Protein AF-A0A1H3IX31-F1 (afdb_monomer_lite)

Sequence (118 aa):
MADETYVNVPGVNADAQKLAGAVRNFQGSLAELKAALQADDKCWSDDEIGKEFEKNYKPAADKLTEGLEKTGTNMLQVAEKVLPDSARMLQEQDDYNAQNVRAAAADLYQESPPETKS

Secondary s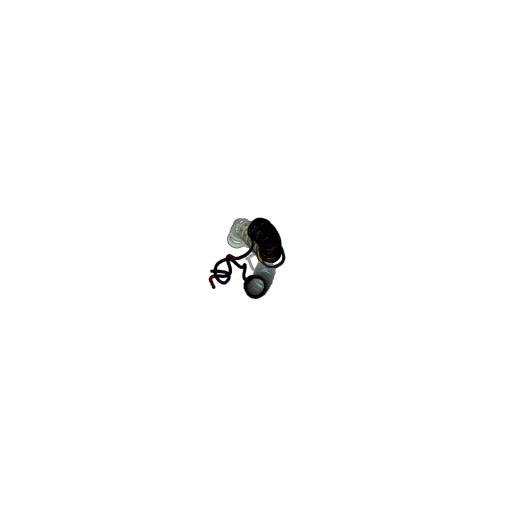tructure (DSSP, 8-state):
--TTSS--HHHHHHHHHHHHHHHHHHHHHHHHHHHHHHHHTTTS-SSHHHHHHHHHHHHHHHHHHHHHHHHHHHHHHIIIIIHHHHHHHHHHHHHHHHHHHHHHHHHHHHHS------

Radius of gyration: 28.38 Å; chains: 1; bounding box: 62×18×87 Å

Foldseek 3Di:
DVVVQAQPLVVLLVVLVVQLVVLVVLVVVLVVVVVVLVVCLPVQDPDPVSVVCSVPPVVVSVVVSVVSVVVSVVSNCCSPPVSNVVSVVSNVVVVVVVVVVVVVVVVVCVVDPPPPDD

Structure (mmCIF, N/CA/C/O backbone):
data_AF-A0A1H3IX31-F1
#
_entry.id   AF-A0A1H3IX31-F1
#
loop_
_atom_site.group_PDB
_atom_site.id
_atom_site.type_symbol
_atom_site.label_atom_id
_atom_site.label_alt_id
_atom_site.label_comp_id
_atom_site.label_asym_id
_atom_site.label_entity_id
_atom_site.label_seq_id
_atom_site.pdbx_PDB_ins_code
_atom_site.Cartn_x
_atom_site.Cartn_y
_atom_site.Cartn_z
_atom_site.occupancy
_atom_site.B_iso_or_equiv
_atom_site.auth_seq_id
_atom_site.auth_comp_id
_atom_site.auth_asym_id
_atom_site.auth_atom_id
_atom_site.pdbx_PDB_model_num
ATOM 1 N N . MET A 1 1 ? 24.929 -8.567 -23.290 1.00 44.19 1 MET A N 1
ATOM 2 C CA . MET A 1 1 ? 24.901 -7.413 -22.365 1.00 44.19 1 MET A CA 1
ATOM 3 C C . MET A 1 1 ? 23.600 -6.603 -22.431 1.00 44.19 1 MET A C 1
ATOM 5 O O . MET A 1 1 ? 23.458 -5.706 -21.622 1.00 44.19 1 MET A O 1
ATOM 9 N N . ALA A 1 2 ? 22.649 -6.886 -23.337 1.00 50.53 2 ALA A N 1
ATOM 10 C CA . ALA A 1 2 ? 21.373 -6.153 -23.388 1.00 50.53 2 ALA A CA 1
ATOM 11 C C . ALA A 1 2 ? 20.333 -6.639 -22.354 1.00 50.53 2 ALA A C 1
ATOM 13 O O . ALA A 1 2 ? 19.457 -5.873 -21.972 1.00 50.53 2 ALA A O 1
ATOM 14 N N . ASP A 1 3 ? 20.452 -7.882 -21.874 1.00 50.16 3 ASP A N 1
ATOM 15 C CA . ASP A 1 3 ? 19.466 -8.479 -20.959 1.00 50.16 3 ASP A CA 1
ATOM 16 C C . ASP A 1 3 ? 19.614 -8.020 -19.493 1.00 50.16 3 ASP A C 1
ATOM 18 O O . ASP A 1 3 ? 18.692 -8.199 -18.705 1.00 50.16 3 ASP A O 1
ATOM 22 N N . GLU A 1 4 ? 20.746 -7.413 -19.113 1.00 52.78 4 GLU A N 1
ATOM 23 C CA . GLU A 1 4 ? 21.012 -6.961 -17.732 1.00 52.78 4 GLU A CA 1
ATOM 24 C C . GLU A 1 4 ? 20.579 -5.511 -17.462 1.00 52.78 4 GLU A C 1
ATOM 26 O O . GLU A 1 4 ? 20.557 -5.084 -16.310 1.00 52.78 4 GLU A O 1
ATOM 31 N N . THR A 1 5 ? 20.230 -4.744 -18.500 1.00 57.06 5 THR A N 1
ATOM 32 C CA . THR A 1 5 ? 19.978 -3.298 -18.380 1.00 57.06 5 THR A CA 1
ATOM 33 C C . THR A 1 5 ? 18.5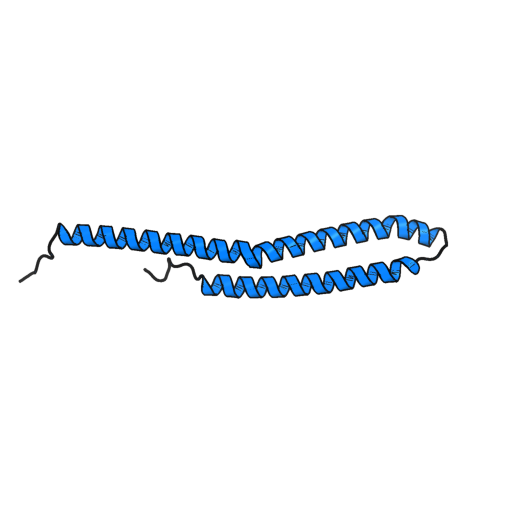17 -2.894 -18.539 1.00 57.06 5 THR A C 1
ATOM 35 O O . THR A 1 5 ? 18.241 -1.710 -18.442 1.00 57.06 5 THR A O 1
ATOM 38 N N . TYR A 1 6 ? 17.591 -3.821 -18.810 1.00 68.44 6 TYR A N 1
ATOM 39 C CA . TYR A 1 6 ? 16.193 -3.470 -19.089 1.00 68.44 6 TYR A CA 1
ATOM 40 C C . TYR A 1 6 ? 15.320 -3.580 -17.836 1.00 68.44 6 TYR A C 1
ATOM 42 O O . TYR A 1 6 ? 15.296 -4.619 -17.168 1.00 68.44 6 TYR A O 1
ATOM 50 N N . VAL A 1 7 ? 14.549 -2.536 -17.529 1.00 79.88 7 VAL A N 1
ATOM 51 C CA . VAL A 1 7 ? 13.564 -2.603 -16.442 1.00 79.88 7 VAL A CA 1
ATOM 52 C C . VAL A 1 7 ? 12.445 -3.600 -16.763 1.00 79.88 7 VAL A C 1
ATOM 54 O O . VAL A 1 7 ? 11.737 -3.489 -17.764 1.00 79.88 7 VAL A O 1
ATOM 57 N N . ASN A 1 8 ? 12.220 -4.563 -15.862 1.00 86.94 8 ASN A N 1
ATOM 58 C CA . ASN A 1 8 ? 11.096 -5.502 -15.937 1.00 86.94 8 ASN A CA 1
ATOM 59 C C . ASN A 1 8 ? 9.779 -4.832 -15.502 1.00 86.94 8 ASN A C 1
ATOM 61 O O . ASN A 1 8 ? 9.241 -5.113 -14.428 1.00 86.94 8 ASN A O 1
ATOM 65 N N . VAL A 1 9 ? 9.250 -3.944 -16.344 1.00 90.25 9 VAL A N 1
ATOM 66 C CA . VAL A 1 9 ? 7.984 -3.238 -16.091 1.00 90.25 9 VAL A CA 1
ATOM 67 C C . VAL A 1 9 ? 6.810 -4.194 -15.840 1.00 90.25 9 VAL A C 1
ATOM 69 O O . VAL A 1 9 ? 6.079 -3.973 -14.870 1.00 90.25 9 VAL A O 1
ATOM 72 N N . PRO A 1 10 ? 6.616 -5.282 -16.619 1.00 92.19 10 PRO A N 1
ATOM 73 C CA . PRO A 1 10 ? 5.546 -6.238 -16.340 1.00 92.19 10 PRO A CA 1
ATOM 74 C C . PRO A 1 10 ? 5.665 -6.874 -14.950 1.00 92.19 10 PRO A C 1
ATOM 76 O O . PRO A 1 10 ? 4.659 -7.015 -14.257 1.00 92.19 10 PRO A O 1
ATOM 79 N N . GLY A 1 11 ? 6.886 -7.215 -14.524 1.00 93.00 11 GLY A N 1
ATOM 80 C CA . GLY A 1 11 ? 7.155 -7.765 -13.196 1.00 93.00 11 GLY A CA 1
ATOM 81 C C . GLY A 1 11 ? 6.838 -6.776 -12.078 1.00 93.00 11 GLY A C 1
ATOM 82 O O . GLY A 1 11 ? 6.099 -7.122 -11.158 1.00 93.00 11 GLY A O 1
ATOM 83 N N . VAL A 1 12 ? 7.311 -5.529 -12.194 1.00 94.06 12 VAL A N 1
ATOM 84 C CA . VAL A 1 12 ? 7.012 -4.476 -11.207 1.00 94.06 12 VAL A CA 1
ATOM 85 C C . VAL A 1 12 ? 5.507 -4.239 -11.108 1.00 94.06 12 VAL A C 1
ATOM 87 O O . VAL A 1 12 ? 4.972 -4.190 -10.004 1.00 94.06 12 VAL A O 1
ATOM 90 N N . ASN A 1 13 ? 4.801 -4.164 -12.238 1.00 94.56 13 ASN 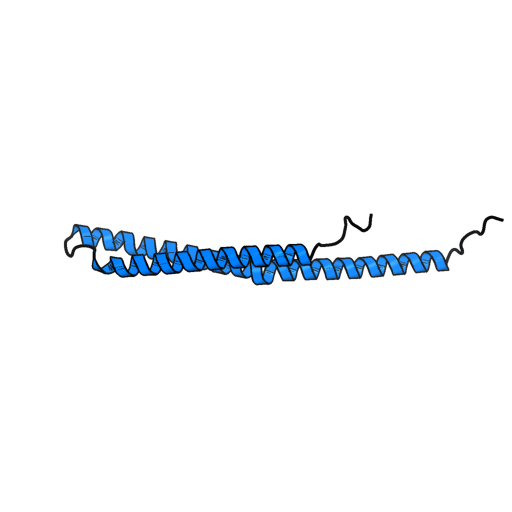A N 1
ATOM 91 C CA . ASN A 1 13 ? 3.349 -3.990 -12.246 1.00 94.56 13 ASN A CA 1
ATOM 92 C C . ASN A 1 13 ? 2.615 -5.178 -11.607 1.00 94.56 13 ASN A C 1
ATOM 94 O O . ASN A 1 13 ? 1.659 -4.978 -10.857 1.00 94.56 13 ASN A O 1
ATOM 98 N N . ALA A 1 14 ? 3.061 -6.409 -11.865 1.00 96.56 14 ALA A N 1
ATOM 99 C CA . ALA A 1 14 ? 2.471 -7.599 -11.259 1.00 96.56 14 ALA A CA 1
ATOM 100 C C . ALA A 1 14 ? 2.655 -7.614 -9.733 1.00 96.56 14 ALA A C 1
ATOM 102 O O . ALA A 1 14 ? 1.710 -7.900 -8.995 1.00 96.56 14 ALA A O 1
ATOM 103 N N . ASP A 1 15 ? 3.844 -7.274 -9.238 1.00 96.62 15 ASP A N 1
ATOM 104 C CA . ASP A 1 15 ? 4.109 -7.224 -7.798 1.00 96.62 15 ASP A CA 1
ATOM 105 C C . ASP A 1 15 ? 3.409 -6.041 -7.122 1.00 96.62 15 ASP A C 1
ATOM 107 O O . ASP A 1 15 ? 2.875 -6.184 -6.020 1.00 96.62 15 ASP A O 1
ATOM 111 N N . ALA A 1 16 ? 3.300 -4.908 -7.813 1.00 97.69 16 ALA A N 1
ATOM 112 C CA . ALA A 1 16 ? 2.515 -3.766 -7.373 1.00 97.69 16 ALA A CA 1
ATOM 113 C C . ALA A 1 16 ? 1.025 -4.127 -7.207 1.00 97.69 16 ALA A C 1
ATOM 115 O O . ALA A 1 16 ? 0.405 -3.769 -6.205 1.00 97.69 16 ALA A O 1
ATOM 116 N N . GLN A 1 17 ? 0.455 -4.928 -8.114 1.00 98.19 17 GLN A N 1
ATOM 117 C CA . GLN A 1 17 ? -0.913 -5.440 -7.966 1.00 98.19 17 GLN A CA 1
ATOM 118 C C . GLN A 1 17 ? -1.071 -6.389 -6.773 1.00 98.19 17 GLN A C 1
ATOM 120 O O . GLN A 1 17 ? -2.070 -6.302 -6.053 1.00 98.19 17 GLN A O 1
ATOM 125 N N . LYS A 1 18 ? -0.095 -7.272 -6.524 1.00 98.38 18 LYS A N 1
ATOM 126 C CA . LYS A 1 18 ? -0.106 -8.143 -5.335 1.00 98.38 18 LYS A CA 1
ATOM 127 C C . LYS A 1 18 ? -0.063 -7.317 -4.051 1.00 98.38 18 LYS A C 1
ATOM 129 O O . LYS A 1 18 ? -0.839 -7.584 -3.134 1.00 98.38 18 LYS A O 1
ATOM 134 N N . LEU A 1 19 ? 0.792 -6.292 -4.006 1.00 98.25 19 LEU A N 1
ATOM 135 C CA . LEU A 1 19 ? 0.868 -5.365 -2.879 1.00 98.25 19 LEU A CA 1
ATOM 136 C C . LEU A 1 19 ? -0.464 -4.634 -2.676 1.00 98.25 19 LEU A C 1
ATOM 138 O O . LEU A 1 19 ? -0.973 -4.618 -1.559 1.00 98.25 19 LEU A O 1
ATOM 142 N N . ALA A 1 20 ? -1.075 -4.105 -3.740 1.00 98.50 20 ALA A N 1
ATOM 143 C CA . ALA A 1 20 ? -2.385 -3.458 -3.657 1.00 98.50 20 ALA A CA 1
ATOM 144 C C . ALA A 1 20 ? -3.456 -4.411 -3.095 1.00 98.50 20 ALA A C 1
ATOM 146 O O . ALA A 1 20 ? -4.242 -4.022 -2.234 1.00 98.50 20 ALA A O 1
ATOM 147 N N . GLY A 1 21 ? -3.461 -5.677 -3.524 1.00 98.44 21 GLY A N 1
ATOM 148 C CA . GLY A 1 21 ? -4.343 -6.707 -2.969 1.00 98.44 21 GLY A CA 1
ATOM 149 C C . GLY A 1 21 ? -4.131 -6.929 -1.467 1.00 98.44 21 GLY A C 1
ATOM 150 O O . GLY A 1 21 ? -5.094 -6.914 -0.701 1.00 98.44 21 GLY A O 1
ATOM 151 N N . ALA A 1 22 ? -2.878 -7.068 -1.027 1.00 98.44 22 ALA A N 1
ATOM 152 C CA . ALA A 1 22 ? -2.544 -7.226 0.389 1.00 98.44 22 ALA A CA 1
ATOM 153 C C . ALA A 1 22 ? -2.960 -6.005 1.228 1.00 98.44 22 ALA A C 1
ATOM 155 O O . ALA A 1 22 ? -3.512 -6.162 2.317 1.00 98.44 22 ALA A O 1
ATOM 156 N N . VAL A 1 23 ? -2.754 -4.794 0.704 1.00 98.44 23 VAL A N 1
ATOM 157 C CA . VAL A 1 23 ? -3.147 -3.547 1.372 1.00 98.44 23 VAL A CA 1
ATOM 158 C C . VAL A 1 23 ? -4.666 -3.432 1.497 1.00 98.44 23 VAL A C 1
ATOM 160 O O . VAL A 1 23 ? -5.154 -3.068 2.564 1.00 98.44 23 VAL A O 1
ATOM 163 N N . ARG A 1 24 ? -5.431 -3.794 0.460 1.00 98.38 24 ARG A N 1
ATOM 164 C CA . ARG A 1 24 ? -6.903 -3.796 0.533 1.00 98.38 24 ARG A CA 1
ATOM 165 C C . ARG A 1 24 ? -7.423 -4.805 1.556 1.00 98.38 24 ARG A C 1
ATOM 167 O O . ARG A 1 24 ? -8.343 -4.480 2.300 1.00 98.38 24 ARG A O 1
ATOM 174 N N . ASN A 1 25 ? -6.808 -5.986 1.650 1.00 98.44 25 ASN A N 1
ATOM 175 C CA . ASN A 1 25 ? -7.144 -6.961 2.693 1.00 98.44 25 ASN A CA 1
ATOM 176 C C . ASN A 1 25 ? -6.867 -6.394 4.092 1.00 98.44 25 ASN A C 1
ATOM 178 O O . ASN A 1 25 ? -7.723 -6.475 4.968 1.00 98.44 25 ASN A O 1
ATOM 182 N N . PHE A 1 26 ? -5.706 -5.762 4.284 1.00 97.94 26 PHE A N 1
ATOM 183 C CA . PHE A 1 26 ? -5.367 -5.069 5.527 1.00 97.94 26 PHE A CA 1
ATOM 184 C C . PHE A 1 26 ? -6.387 -3.974 5.881 1.00 97.94 26 PHE A C 1
ATOM 186 O O . PHE A 1 26 ? -6.839 -3.905 7.022 1.00 97.94 26 PHE A O 1
ATOM 193 N N . GLN A 1 27 ? -6.793 -3.150 4.911 1.00 97.75 27 GLN A N 1
ATOM 194 C CA . GLN A 1 27 ? -7.820 -2.124 5.112 1.00 97.75 27 GLN A CA 1
ATOM 195 C C . GLN A 1 27 ? -9.183 -2.734 5.471 1.00 97.75 27 GLN A C 1
ATOM 197 O O . GLN A 1 27 ? -9.885 -2.179 6.314 1.00 97.75 27 GLN A O 1
ATOM 202 N N . GLY A 1 28 ? -9.536 -3.884 4.888 1.00 97.81 28 GLY A N 1
ATOM 203 C CA . GLY A 1 28 ? -10.727 -4.649 5.259 1.00 97.81 28 GLY A CA 1
ATOM 204 C C . GLY A 1 28 ? -10.696 -5.098 6.722 1.00 97.81 28 GLY A C 1
ATOM 205 O O . GLY A 1 28 ? -11.606 -4.772 7.480 1.00 97.81 28 GLY A O 1
ATOM 206 N N . SER A 1 29 ? -9.611 -5.744 7.159 1.00 97.94 29 SER A N 1
ATOM 207 C CA . SER A 1 29 ? -9.449 -6.141 8.566 1.00 97.94 29 SER A CA 1
ATOM 208 C C . SER A 1 29 ? -9.416 -4.944 9.522 1.00 97.94 29 SER A C 1
ATOM 210 O O . SER A 1 29 ? -9.915 -5.027 10.642 1.00 97.94 29 SER A O 1
ATOM 212 N N . LEU A 1 30 ? -8.863 -3.805 9.093 1.00 97.00 30 LEU A N 1
ATOM 213 C CA . LEU A 1 30 ? -8.906 -2.575 9.881 1.00 97.00 30 LEU A CA 1
ATOM 214 C C . LEU A 1 30 ? -10.337 -2.037 10.021 1.00 97.00 30 LEU A C 1
ATOM 216 O O . LEU A 1 30 ? -10.705 -1.564 11.094 1.00 97.00 30 LEU A O 1
ATOM 220 N N . ALA A 1 31 ? -11.151 -2.116 8.968 1.00 96.25 31 ALA A N 1
ATOM 221 C CA . ALA A 1 31 ? -12.555 -1.724 9.033 1.00 96.25 31 ALA A CA 1
ATOM 222 C C . ALA A 1 31 ? -13.347 -2.623 9.999 1.00 96.25 31 ALA A C 1
ATOM 224 O O . ALA A 1 31 ? -14.128 -2.111 10.799 1.00 96.25 31 ALA A O 1
ATOM 225 N N . GLU A 1 32 ? -13.093 -3.934 9.984 1.00 96.19 32 GLU A N 1
ATOM 226 C CA . GLU A 1 32 ? -13.672 -4.886 10.942 1.00 96.19 32 GLU A CA 1
ATOM 227 C C . GLU A 1 32 ? -13.262 -4.562 12.384 1.00 96.19 32 GLU A C 1
ATOM 229 O O . GLU A 1 32 ? -14.114 -4.510 13.271 1.00 96.19 32 GLU A O 1
ATOM 234 N N . LEU A 1 33 ? -11.978 -4.261 12.615 1.00 93.00 33 LEU A N 1
ATOM 235 C CA . LEU A 1 33 ? -11.484 -3.837 13.925 1.00 93.00 33 LEU A CA 1
ATOM 236 C C . LEU A 1 33 ? -12.186 -2.559 14.405 1.00 93.00 33 LEU A C 1
ATOM 238 O O . LEU A 1 33 ? -12.652 -2.510 15.540 1.00 93.00 33 LEU A O 1
ATOM 242 N N . LYS A 1 34 ? -12.300 -1.533 13.551 1.00 91.81 34 LYS A N 1
ATOM 243 C CA . LYS A 1 34 ? -13.001 -0.282 13.894 1.00 91.81 34 LYS A CA 1
ATOM 244 C C . LYS A 1 34 ? -14.469 -0.543 14.238 1.00 91.81 34 LYS A C 1
ATOM 246 O O . LYS A 1 34 ? -14.967 0.020 15.207 1.00 91.81 34 LYS A O 1
ATOM 251 N N . ALA A 1 35 ? -15.143 -1.412 13.485 1.00 90.62 35 ALA A N 1
ATOM 252 C CA . ALA A 1 35 ? -16.530 -1.775 13.754 1.00 90.62 35 ALA A CA 1
ATOM 253 C C . ALA A 1 35 ? -16.692 -2.499 15.101 1.00 90.62 35 ALA A C 1
ATOM 255 O O . ALA A 1 35 ? -17.621 -2.189 15.844 1.00 90.62 35 ALA A O 1
ATOM 256 N N . ALA A 1 36 ? -15.780 -3.415 15.443 1.00 89.44 36 ALA A N 1
ATOM 257 C CA . ALA A 1 36 ? -15.787 -4.102 16.734 1.00 89.44 36 ALA A CA 1
ATOM 258 C C . ALA A 1 36 ? -15.574 -3.123 17.901 1.00 89.44 36 ALA A C 1
ATOM 260 O O . ALA A 1 36 ? -16.359 -3.110 18.845 1.00 89.44 36 ALA A O 1
ATOM 261 N N . LEU A 1 37 ? -14.585 -2.230 17.789 1.00 86.31 37 LEU A N 1
ATOM 262 C CA . LEU A 1 37 ? -14.315 -1.201 18.801 1.00 86.31 37 LEU A CA 1
ATOM 263 C C . LEU A 1 37 ? -15.525 -0.275 19.027 1.00 86.31 37 LEU A C 1
ATOM 265 O O . LEU A 1 37 ? -15.847 0.057 20.164 1.00 86.31 37 LEU A O 1
ATOM 269 N N . GLN A 1 38 ? -16.232 0.096 17.955 1.00 82.19 38 GLN A N 1
ATOM 270 C CA . GLN A 1 38 ? -17.453 0.910 18.029 1.00 82.19 38 GLN A CA 1
ATOM 271 C C . GLN A 1 38 ? -18.670 0.154 18.579 1.00 82.19 38 GLN A C 1
ATOM 273 O O . GLN A 1 38 ? -19.583 0.776 19.125 1.00 82.19 38 GLN A O 1
ATOM 278 N N . ALA A 1 39 ? -18.732 -1.168 18.410 1.00 81.62 39 ALA A N 1
ATOM 279 C CA . ALA A 1 39 ? -19.787 -1.983 19.004 1.00 81.62 39 ALA A CA 1
ATOM 280 C C . ALA A 1 39 ? -19.606 -2.089 20.526 1.00 81.62 39 ALA A C 1
ATOM 282 O O . ALA A 1 39 ? -20.579 -1.959 21.273 1.00 81.62 39 ALA A O 1
ATOM 283 N N . ASP A 1 40 ? -18.358 -2.246 20.971 1.00 73.81 40 ASP A N 1
ATOM 284 C CA . ASP A 1 40 ? -18.005 -2.410 22.382 1.00 73.81 40 ASP A CA 1
ATOM 285 C C . ASP A 1 40 ? -18.041 -1.096 23.173 1.00 73.81 40 ASP A C 1
ATOM 287 O O . ASP A 1 40 ? -18.160 -1.126 24.394 1.00 73.81 40 ASP A O 1
ATOM 291 N N . ASP A 1 41 ? -18.022 0.063 22.506 1.00 64.94 41 ASP A N 1
ATOM 292 C CA . ASP A 1 41 ? -18.123 1.411 23.098 1.00 64.94 41 ASP A CA 1
ATOM 293 C C . ASP A 1 41 ? -19.297 1.599 24.087 1.00 64.94 41 ASP A C 1
ATOM 295 O O . ASP A 1 41 ? -19.282 2.528 24.887 1.00 64.94 41 ASP A O 1
ATOM 299 N N . LYS A 1 42 ? -20.322 0.737 24.056 1.00 61.31 42 LYS A N 1
ATOM 300 C CA . LYS A 1 42 ? -21.486 0.788 24.966 1.00 61.31 42 LYS A CA 1
ATOM 301 C C . LYS A 1 42 ? -21.477 -0.278 26.066 1.00 61.31 42 LYS A C 1
ATOM 303 O O . LYS A 1 42 ? -22.422 -0.340 26.849 1.00 61.31 42 LYS A O 1
ATOM 308 N N . CYS A 1 43 ? -20.466 -1.144 26.103 1.00 66.81 43 CYS A N 1
ATOM 309 C CA . CYS A 1 43 ? -20.382 -2.275 27.031 1.00 66.81 43 CYS A CA 1
ATOM 310 C C . CYS A 1 43 ? -19.512 -1.997 28.263 1.00 66.81 43 CYS A C 1
ATOM 312 O O . CYS A 1 43 ? -19.485 -2.810 29.188 1.00 66.81 43 CYS A O 1
ATOM 314 N N . TRP A 1 44 ? -18.815 -0.863 28.295 1.00 70.94 44 TRP A N 1
ATOM 315 C CA . TRP A 1 44 ? -18.016 -0.446 29.441 1.00 70.94 44 TRP A CA 1
ATOM 316 C C . TRP A 1 44 ? -18.969 0.098 30.517 1.00 70.94 44 TRP A C 1
ATOM 318 O O . TRP A 1 44 ? -19.675 1.071 30.285 1.00 70.94 44 TRP A O 1
ATOM 328 N N . SER A 1 45 ? -19.056 -0.608 31.648 1.00 64.06 45 SER A N 1
ATOM 329 C CA . SER A 1 45 ? -19.946 -0.338 32.793 1.00 64.06 45 SER A CA 1
ATOM 330 C C . SER A 1 45 ? -20.113 1.157 33.127 1.00 64.06 45 SER A C 1
ATOM 332 O O . SER A 1 45 ? -19.147 1.914 33.091 1.00 64.06 45 SER A O 1
ATOM 334 N N . ASP A 1 46 ? -21.312 1.571 33.560 1.00 79.25 46 ASP A N 1
ATOM 335 C CA . ASP A 1 46 ? -21.603 2.947 34.014 1.00 79.25 46 ASP A CA 1
ATOM 336 C C . ASP A 1 46 ? -20.909 3.334 35.342 1.00 79.25 46 ASP A C 1
ATOM 338 O O . ASP A 1 46 ? -21.048 4.472 35.826 1.00 79.25 46 ASP A O 1
ATOM 342 N N . ASP A 1 47 ? -20.186 2.392 35.954 1.00 84.06 47 ASP A N 1
ATOM 343 C CA . ASP A 1 47 ? -19.392 2.619 37.156 1.00 84.06 47 ASP A CA 1
ATOM 344 C C . ASP A 1 47 ? -18.133 3.473 36.897 1.00 84.06 47 ASP A C 1
ATOM 346 O O . ASP A 1 47 ? -17.763 3.812 35.772 1.00 84.06 47 ASP A O 1
ATOM 350 N N . GLU A 1 48 ? -17.489 3.895 37.984 1.00 83.88 48 GLU A N 1
ATOM 351 C CA . GLU A 1 48 ? -16.314 4.771 37.939 1.00 83.88 48 GLU A CA 1
ATOM 352 C C . GLU A 1 48 ? -15.114 4.114 37.235 1.00 83.88 48 GLU A C 1
ATOM 354 O O . GLU A 1 48 ? -14.338 4.797 36.566 1.00 83.88 48 GLU A O 1
ATOM 359 N N . ILE A 1 49 ? -14.992 2.786 37.325 1.00 83.75 49 ILE A N 1
ATOM 360 C CA . ILE A 1 49 ? -13.906 2.022 36.704 1.00 83.75 49 ILE A CA 1
ATOM 361 C C . ILE A 1 49 ? -14.109 1.965 35.185 1.00 83.75 49 ILE A C 1
ATOM 363 O O . ILE A 1 49 ? -13.162 2.206 34.436 1.00 83.75 49 ILE A O 1
ATOM 367 N N . GLY A 1 50 ? -15.334 1.700 34.725 1.00 81.75 50 GLY A N 1
ATOM 368 C CA . GLY A 1 50 ? -15.698 1.689 33.309 1.00 81.75 50 GLY A CA 1
ATOM 369 C C . GLY A 1 50 ? -15.496 3.052 32.648 1.00 81.75 50 GLY A C 1
ATOM 370 O O . GLY A 1 50 ? -14.888 3.129 31.580 1.00 81.75 50 GLY A O 1
ATOM 371 N N . LYS A 1 51 ? -15.879 4.139 33.327 1.00 83.81 51 LYS A N 1
ATOM 372 C CA . LYS A 1 51 ? -15.658 5.514 32.842 1.00 83.81 51 LYS A CA 1
ATOM 373 C C . LYS A 1 51 ? -14.181 5.895 32.748 1.00 83.81 51 LYS A C 1
ATOM 375 O O . LYS A 1 51 ? -13.766 6.507 31.763 1.00 83.81 51 LYS A O 1
ATOM 380 N N . GLU A 1 52 ? -13.369 5.550 33.750 1.00 85.19 52 GLU A N 1
ATOM 381 C CA . GLU A 1 52 ? -11.931 5.856 33.702 1.00 85.19 52 GLU A CA 1
ATOM 382 C C . GLU A 1 52 ? -11.201 4.985 32.666 1.00 85.19 52 GLU A C 1
ATOM 384 O O . GLU A 1 52 ? -10.236 5.437 32.042 1.00 85.19 52 GLU A O 1
ATOM 389 N N . PHE A 1 53 ? -11.685 3.764 32.418 1.00 83.88 53 PHE A N 1
ATOM 390 C CA . PHE A 1 53 ? -11.209 2.941 31.312 1.00 83.88 53 PHE A CA 1
ATOM 391 C C . PHE A 1 53 ? -11.531 3.586 29.957 1.00 83.88 53 PHE A C 1
ATOM 393 O O . PHE A 1 53 ? -10.615 3.803 29.161 1.00 83.88 53 PHE A O 1
ATOM 400 N N . GLU A 1 54 ? -12.795 3.948 29.709 1.00 84.44 54 GLU A N 1
ATOM 401 C CA . GLU A 1 54 ? -13.252 4.560 28.452 1.00 8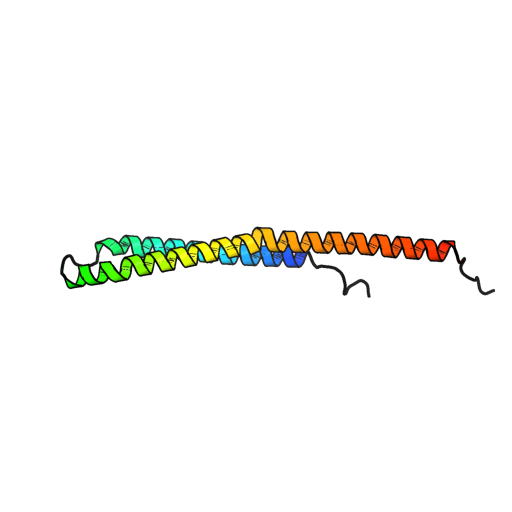4.44 54 GLU A CA 1
ATOM 402 C C . GLU A 1 54 ? -12.416 5.796 28.091 1.00 84.44 54 GLU A C 1
ATOM 404 O O . GLU A 1 54 ? -11.900 5.913 26.975 1.00 84.44 54 GLU A O 1
ATOM 409 N N . LYS A 1 55 ? -12.206 6.681 29.072 1.00 84.56 55 LYS A N 1
ATOM 410 C CA . LYS A 1 55 ? -11.447 7.930 28.933 1.00 84.56 55 LYS A CA 1
ATOM 411 C C . LYS A 1 55 ? -10.033 7.735 28.385 1.00 84.56 55 LYS A C 1
ATOM 413 O O . LYS A 1 55 ? -9.533 8.607 27.677 1.00 84.56 55 LYS A O 1
ATOM 418 N N . ASN A 1 56 ? -9.383 6.622 28.717 1.00 84.12 56 ASN A N 1
ATOM 419 C CA . ASN A 1 56 ? -8.018 6.332 28.278 1.00 84.12 56 ASN A CA 1
ATOM 420 C C . ASN A 1 56 ? -7.990 5.431 27.039 1.00 84.12 56 ASN A C 1
ATOM 422 O O . ASN A 1 56 ? -7.171 5.634 26.141 1.00 84.12 56 ASN A O 1
ATOM 426 N N . TYR A 1 57 ? -8.883 4.445 26.981 1.00 86.25 57 TYR A N 1
ATOM 427 C CA . TYR A 1 57 ? -8.907 3.442 25.927 1.00 86.25 57 TYR A CA 1
ATOM 428 C C . TYR A 1 57 ? -9.377 4.014 24.592 1.00 86.25 57 TYR A C 1
ATOM 430 O O . TYR A 1 57 ? -8.676 3.870 23.591 1.00 86.25 57 TYR A O 1
ATOM 438 N N . LYS A 1 58 ? -10.526 4.700 24.574 1.00 84.81 58 LYS A N 1
ATOM 439 C CA . LYS A 1 58 ? -11.165 5.155 23.334 1.00 84.81 58 LYS A CA 1
ATOM 440 C C . LYS A 1 58 ? -10.264 6.103 22.527 1.00 84.81 58 LYS A C 1
ATOM 442 O O . LYS A 1 58 ? -9.989 5.792 21.370 1.00 84.81 58 LYS A O 1
ATOM 447 N N . PRO A 1 59 ? -9.668 7.166 23.110 1.00 89.00 59 PRO A N 1
ATOM 448 C CA . PRO A 1 59 ? -8.779 8.042 22.346 1.00 89.00 59 PRO A CA 1
ATOM 449 C C . PRO A 1 59 ? -7.522 7.329 21.834 1.00 89.00 59 PRO A C 1
ATOM 451 O O . PRO A 1 59 ? -7.016 7.654 20.760 1.00 89.00 59 PRO A O 1
ATOM 454 N N . ALA A 1 60 ? -6.989 6.370 22.599 1.00 88.69 60 ALA A N 1
ATOM 455 C CA . ALA A 1 60 ? -5.826 5.595 22.183 1.00 88.69 60 ALA A CA 1
ATOM 456 C C . ALA A 1 60 ? -6.165 4.651 21.018 1.00 88.69 60 ALA A C 1
ATOM 458 O O . ALA A 1 60 ? -5.399 4.573 20.055 1.00 88.69 60 ALA A O 1
ATOM 459 N N . ALA A 1 61 ? -7.317 3.980 21.084 1.00 90.12 61 ALA A N 1
ATOM 460 C CA . ALA A 1 61 ? -7.830 3.106 20.036 1.00 90.12 61 ALA A CA 1
ATOM 461 C C . ALA A 1 61 ? -8.128 3.884 18.743 1.00 90.12 61 ALA A C 1
ATOM 463 O O . ALA A 1 61 ? -7.687 3.480 17.663 1.00 90.12 61 ALA A O 1
ATOM 464 N N . ASP A 1 62 ? -8.774 5.045 18.851 1.00 90.50 62 ASP A N 1
ATOM 465 C CA . ASP A 1 62 ? -9.045 5.933 17.717 1.00 90.50 62 ASP A CA 1
ATOM 466 C C . ASP A 1 62 ? -7.738 6.371 17.046 1.00 90.50 62 ASP A C 1
ATOM 468 O O . ASP A 1 62 ? -7.533 6.172 15.847 1.00 90.50 62 ASP A O 1
ATOM 472 N N . LYS A 1 63 ? -6.781 6.871 17.833 1.00 94.19 63 LYS A N 1
ATOM 473 C CA . LYS A 1 63 ? -5.493 7.342 17.310 1.00 94.19 63 LYS A CA 1
ATOM 474 C C . LYS A 1 63 ? -4.689 6.227 16.635 1.00 94.19 63 LYS A C 1
ATOM 476 O O . LYS A 1 63 ? -4.019 6.468 15.628 1.00 94.19 63 LYS A O 1
ATOM 481 N N . LEU A 1 64 ? -4.743 5.011 17.181 1.00 94.06 64 LEU A N 1
ATOM 482 C CA . LEU A 1 64 ? -4.103 3.840 16.586 1.00 94.06 64 LEU A CA 1
ATOM 483 C C . LEU A 1 64 ? -4.752 3.480 15.245 1.00 94.06 64 LEU A C 1
ATOM 485 O O . LEU A 1 64 ? -4.045 3.326 14.247 1.00 94.06 64 LEU A O 1
ATOM 489 N N . THR A 1 65 ? -6.081 3.368 15.205 1.00 95.50 65 THR A N 1
ATOM 490 C CA . THR A 1 65 ? -6.803 2.981 13.983 1.00 95.50 65 THR A CA 1
ATOM 491 C C . THR A 1 65 ? -6.664 4.026 12.875 1.00 95.50 65 THR A C 1
ATOM 493 O O . THR A 1 65 ? -6.447 3.651 11.724 1.00 95.50 65 THR A O 1
ATOM 496 N N . GLU A 1 66 ? -6.651 5.322 13.199 1.00 95.94 66 GLU A N 1
ATOM 497 C CA . GLU A 1 66 ? -6.336 6.391 12.240 1.00 95.94 66 GLU A CA 1
ATOM 498 C C . GLU A 1 66 ? -4.912 6.282 11.669 1.00 95.94 66 GLU A C 1
ATOM 500 O O . GLU A 1 66 ? -4.680 6.522 10.480 1.00 95.94 66 GLU A O 1
ATOM 505 N N . GLY A 1 67 ? -3.929 5.937 12.507 1.00 97.50 67 GLY A N 1
ATOM 506 C CA . GLY A 1 67 ? -2.546 5.729 12.070 1.00 97.50 67 GLY A CA 1
ATOM 507 C C . GLY A 1 67 ? -2.419 4.555 11.097 1.00 97.50 67 GLY A C 1
ATOM 508 O O . GLY A 1 67 ? -1.737 4.653 10.071 1.00 97.50 67 GLY A O 1
ATOM 509 N N . LEU A 1 68 ? -3.123 3.461 11.385 1.00 97.62 68 LEU A N 1
ATOM 510 C CA . LEU A 1 68 ? -3.204 2.294 10.509 1.00 97.62 68 LEU A CA 1
ATOM 511 C C . LEU A 1 68 ? -3.908 2.624 9.185 1.00 97.62 68 LEU A C 1
ATOM 513 O O . LEU A 1 68 ? -3.445 2.202 8.127 1.00 97.62 68 LEU A O 1
ATOM 517 N N . GLU A 1 69 ? -4.957 3.444 9.213 1.00 97.62 69 GLU A N 1
ATOM 518 C CA . GLU A 1 69 ? -5.689 3.872 8.015 1.00 97.62 69 GLU A CA 1
ATOM 519 C C . GLU A 1 69 ? -4.815 4.716 7.078 1.00 97.62 69 GLU A C 1
ATOM 521 O O . GLU A 1 69 ? -4.746 4.461 5.870 1.00 97.62 69 GLU A O 1
ATOM 526 N N . LYS A 1 70 ? -4.059 5.667 7.642 1.00 98.00 70 LYS A N 1
ATOM 527 C CA . LYS A 1 70 ? -3.054 6.448 6.902 1.00 98.00 70 LYS A CA 1
ATOM 528 C C . LYS A 1 70 ? -1.972 5.552 6.304 1.00 98.00 70 LYS A C 1
ATOM 530 O O . LYS A 1 70 ? -1.582 5.742 5.154 1.00 98.00 70 LYS A O 1
ATOM 535 N N . THR A 1 71 ? -1.517 4.553 7.058 1.00 97.81 71 THR A N 1
ATOM 536 C CA . THR A 1 71 ? -0.508 3.591 6.594 1.00 97.81 71 THR A CA 1
ATOM 537 C C . THR A 1 71 ? -1.025 2.783 5.406 1.00 97.81 71 THR A C 1
ATOM 539 O O . THR A 1 71 ? -0.357 2.731 4.375 1.00 97.81 71 THR A O 1
ATOM 542 N N . GLY A 1 72 ? -2.239 2.230 5.504 1.00 97.94 72 GLY A N 1
ATOM 543 C CA . GLY A 1 72 ? -2.884 1.515 4.402 1.00 97.94 72 GLY A CA 1
ATOM 544 C C . GLY A 1 72 ? -3.052 2.396 3.163 1.00 97.94 72 GLY A C 1
ATOM 545 O O . GLY A 1 72 ? -2.703 1.985 2.063 1.00 97.94 72 GLY A O 1
ATOM 546 N N . THR A 1 73 ? -3.491 3.642 3.341 1.00 98.00 73 THR A N 1
ATOM 547 C CA . THR A 1 73 ? -3.667 4.600 2.236 1.00 98.00 73 THR A CA 1
ATOM 548 C C . THR A 1 73 ? -2.350 4.898 1.517 1.00 98.00 73 THR A C 1
ATOM 550 O O . THR A 1 73 ? -2.280 4.827 0.291 1.00 98.00 73 THR A O 1
ATOM 553 N N . ASN A 1 74 ? -1.283 5.171 2.271 1.00 98.25 74 ASN A N 1
ATOM 554 C CA . ASN A 1 74 ? 0.036 5.448 1.703 1.00 98.25 74 ASN A CA 1
ATOM 555 C C . ASN A 1 74 ? 0.604 4.226 0.972 1.00 98.25 74 ASN A C 1
ATOM 557 O O . ASN A 1 74 ? 1.148 4.357 -0.123 1.00 98.25 74 ASN A O 1
ATOM 561 N N . MET A 1 75 ? 0.459 3.028 1.544 1.00 98.31 75 MET A N 1
ATOM 562 C CA . MET A 1 75 ? 0.903 1.794 0.891 1.00 98.31 75 MET A CA 1
ATOM 563 C C . MET A 1 75 ? 0.108 1.506 -0.385 1.00 98.31 75 MET A C 1
ATOM 565 O O . MET A 1 75 ? 0.692 1.072 -1.378 1.00 98.31 75 MET A O 1
ATOM 569 N N . LEU A 1 76 ? -1.196 1.796 -0.392 1.00 98.31 76 LEU A N 1
ATOM 570 C CA . LEU A 1 76 ? -2.023 1.650 -1.585 1.00 98.31 76 LEU A CA 1
ATOM 571 C C . LEU A 1 76 ? -1.576 2.623 -2.680 1.00 98.31 76 LEU A C 1
ATOM 573 O O . LEU A 1 76 ? -1.421 2.217 -3.825 1.00 98.31 76 LEU A O 1
ATOM 577 N N . GLN A 1 77 ? -1.271 3.875 -2.326 1.00 98.31 77 GLN A N 1
ATOM 578 C CA . GLN A 1 77 ? -0.716 4.855 -3.263 1.00 98.31 77 GLN A CA 1
ATOM 579 C C . GLN A 1 77 ? 0.633 4.402 -3.841 1.00 98.31 77 GLN A C 1
ATOM 581 O O . GLN A 1 77 ? 0.888 4.578 -5.036 1.00 98.31 77 GLN A O 1
ATOM 586 N N . VAL A 1 78 ? 1.503 3.813 -3.016 1.00 98.19 78 VAL A N 1
ATOM 587 C CA . VAL A 1 78 ? 2.778 3.258 -3.490 1.00 98.19 78 VAL A CA 1
ATOM 588 C C . VAL A 1 78 ? 2.534 2.147 -4.509 1.00 98.19 78 VAL A C 1
ATOM 590 O O . VAL A 1 78 ? 3.143 2.152 -5.579 1.00 98.19 78 VAL A O 1
ATOM 593 N N . ALA A 1 79 ? 1.615 1.236 -4.197 1.00 98.25 79 ALA A N 1
ATOM 594 C CA . ALA A 1 79 ? 1.278 0.101 -5.041 1.00 98.25 79 ALA A CA 1
ATOM 595 C C . ALA A 1 79 ? 0.610 0.521 -6.360 1.00 98.25 79 ALA A C 1
ATOM 597 O O . ALA A 1 79 ? 1.011 0.086 -7.429 1.00 98.25 79 ALA A O 1
ATOM 598 N N . GLU A 1 80 ? -0.399 1.384 -6.315 1.00 97.62 80 GLU A N 1
ATOM 599 C CA . GLU A 1 80 ? -1.211 1.697 -7.495 1.00 97.62 80 GLU A CA 1
ATOM 600 C C . GLU A 1 80 ? -0.591 2.764 -8.396 1.00 97.62 80 GLU A C 1
ATOM 602 O O . GLU A 1 80 ? -0.940 2.842 -9.573 1.00 97.62 80 GLU A O 1
ATOM 607 N N . LYS A 1 81 ? 0.312 3.592 -7.858 1.00 97.19 81 LYS A N 1
ATOM 608 C CA . LYS A 1 81 ? 0.839 4.754 -8.575 1.00 97.19 81 LYS A CA 1
ATOM 609 C C . LYS A 1 81 ? 2.356 4.805 -8.607 1.00 97.19 81 LYS A C 1
ATOM 611 O O . LYS A 1 81 ? 2.936 4.784 -9.686 1.00 97.19 81 LYS A O 1
ATOM 616 N N . VAL A 1 82 ? 3.004 4.863 -7.443 1.00 97.81 82 VAL A N 1
ATOM 617 C CA . VAL A 1 82 ? 4.449 5.149 -7.378 1.00 97.81 82 VAL A CA 1
ATOM 618 C C . VAL A 1 82 ? 5.269 4.069 -8.080 1.00 97.81 82 VAL A C 1
ATOM 620 O O . VAL A 1 82 ? 6.152 4.406 -8.867 1.00 97.81 82 VAL A O 1
ATOM 623 N N . LEU A 1 83 ? 4.977 2.790 -7.827 1.00 96.25 83 LEU A N 1
ATOM 624 C CA . LEU A 1 83 ? 5.701 1.679 -8.449 1.00 96.25 83 LEU A CA 1
ATOM 625 C C . LEU A 1 83 ? 5.473 1.624 -9.974 1.00 96.25 83 LEU A C 1
ATOM 627 O O . LEU A 1 83 ? 6.471 1.654 -10.699 1.00 96.25 83 LEU A O 1
ATOM 631 N N . PRO A 1 84 ? 4.223 1.622 -10.488 1.00 95.06 84 PRO A N 1
ATOM 632 C CA . PRO A 1 84 ? 3.975 1.646 -11.931 1.00 95.06 84 PRO A CA 1
ATOM 633 C C . PRO A 1 84 ? 4.572 2.860 -12.647 1.00 95.06 84 PRO A C 1
ATOM 635 O O . PRO A 1 84 ? 5.193 2.710 -13.7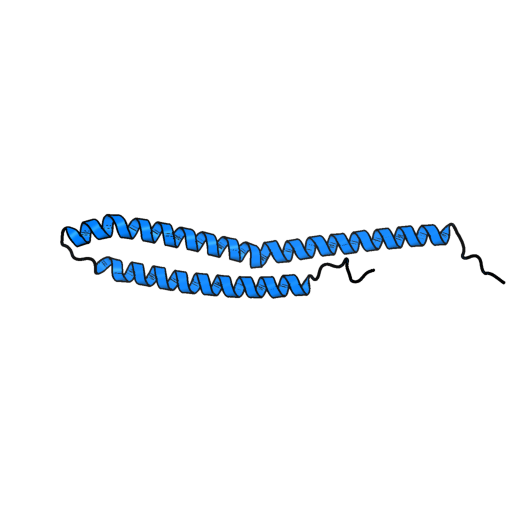00 1.00 95.06 84 PRO A O 1
ATOM 638 N N . ASP A 1 85 ? 4.420 4.062 -12.080 1.00 96.31 85 ASP A N 1
ATOM 639 C CA . ASP A 1 85 ? 4.952 5.286 -12.684 1.00 96.31 85 ASP A CA 1
ATOM 640 C C . ASP A 1 85 ? 6.484 5.262 -12.726 1.00 96.31 85 ASP A C 1
ATOM 642 O O . ASP A 1 85 ? 7.071 5.622 -13.745 1.00 96.31 85 ASP A O 1
ATOM 646 N N . SER A 1 86 ? 7.140 4.788 -11.662 1.00 95.06 86 SER A N 1
ATOM 647 C CA . SER A 1 86 ? 8.604 4.663 -11.626 1.00 95.06 86 SER A CA 1
ATOM 648 C C . SER A 1 86 ? 9.116 3.653 -12.649 1.00 95.06 86 SER A C 1
ATOM 650 O O . SER A 1 86 ? 10.082 3.934 -13.354 1.00 95.06 86 SER A O 1
ATOM 652 N N . ALA A 1 87 ? 8.452 2.500 -12.775 1.00 93.56 87 ALA A N 1
ATOM 653 C CA . ALA A 1 87 ? 8.818 1.495 -13.767 1.00 93.56 87 ALA A CA 1
ATOM 654 C C . ALA A 1 87 ? 8.684 2.038 -15.197 1.00 93.56 87 ALA A C 1
ATOM 656 O O . ALA A 1 87 ? 9.588 1.851 -16.008 1.00 93.56 87 ALA A O 1
ATOM 657 N N . ARG A 1 88 ? 7.593 2.763 -15.483 1.00 93.31 88 ARG A N 1
ATOM 658 C CA . ARG A 1 88 ? 7.380 3.412 -16.782 1.00 93.31 88 ARG A CA 1
ATOM 659 C C . ARG A 1 88 ? 8.458 4.454 -17.080 1.00 93.31 88 ARG A C 1
ATOM 661 O O . ARG A 1 88 ? 9.035 4.416 -18.158 1.00 93.31 88 ARG A O 1
ATOM 668 N N . MET A 1 89 ? 8.761 5.342 -16.130 1.00 94.50 89 MET A N 1
ATOM 669 C CA . MET A 1 89 ? 9.793 6.372 -16.318 1.00 94.50 89 MET A CA 1
ATOM 670 C C . MET A 1 89 ? 11.169 5.767 -16.614 1.00 94.50 89 MET A C 1
ATOM 672 O O . MET A 1 89 ? 11.893 6.278 -17.464 1.00 94.50 89 MET A O 1
ATOM 676 N N . LEU A 1 90 ? 11.532 4.675 -15.935 1.00 92.00 90 LEU A N 1
ATOM 677 C CA . LEU A 1 90 ? 12.798 3.997 -16.204 1.00 92.00 90 LEU A CA 1
ATOM 678 C C . LEU A 1 90 ? 12.804 3.321 -17.581 1.00 92.00 90 LEU A C 1
ATOM 680 O O . LEU A 1 90 ? 13.791 3.440 -18.296 1.00 92.00 90 LEU A O 1
ATOM 684 N N . G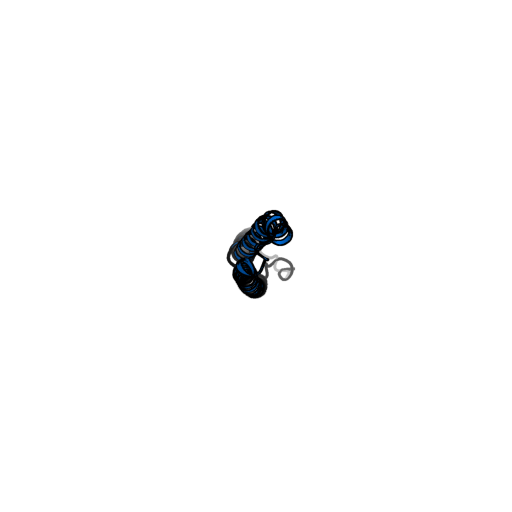LN A 1 91 ? 11.702 2.689 -17.993 1.00 91.31 91 GLN A N 1
ATOM 685 C CA . GLN A 1 91 ? 11.591 2.117 -19.338 1.00 91.31 91 GLN A CA 1
ATOM 686 C C . GLN A 1 91 ? 11.709 3.183 -20.434 1.00 91.31 91 GLN A C 1
ATOM 688 O O . GLN A 1 91 ? 12.419 2.982 -21.414 1.00 91.31 91 GLN A O 1
ATOM 693 N N . GLU A 1 92 ? 11.059 4.336 -20.261 1.00 91.88 92 GLU A N 1
ATOM 694 C CA . GLU A 1 92 ? 11.173 5.464 -21.194 1.00 91.88 92 GLU A CA 1
ATOM 695 C C . GLU A 1 92 ? 12.624 5.963 -21.298 1.00 91.88 92 GLU A C 1
ATOM 697 O O . GLU A 1 92 ? 13.105 6.271 -22.392 1.00 91.88 92 GLU A O 1
ATOM 702 N N . GLN A 1 93 ? 13.345 6.005 -20.173 1.00 90.81 93 GLN A N 1
ATOM 703 C CA . GLN A 1 93 ? 14.756 6.379 -20.142 1.00 90.81 93 GLN A CA 1
ATOM 704 C C . GLN A 1 93 ? 15.653 5.332 -20.823 1.00 90.81 93 GLN A C 1
ATOM 706 O O . GLN A 1 93 ? 16.550 5.710 -21.580 1.00 90.81 93 GLN A O 1
ATOM 711 N N . ASP A 1 94 ? 15.402 4.040 -20.602 1.00 88.62 94 ASP A N 1
ATOM 712 C CA . ASP A 1 94 ? 16.122 2.945 -21.261 1.00 88.62 94 ASP A CA 1
ATOM 713 C C . ASP A 1 94 ? 15.922 2.985 -22.780 1.00 88.62 94 ASP A C 1
ATOM 715 O O . ASP A 1 94 ? 16.894 2.918 -23.538 1.00 88.62 94 ASP A O 1
ATOM 719 N N . ASP A 1 95 ? 14.682 3.169 -23.238 1.00 88.31 95 ASP A N 1
ATOM 720 C CA . ASP A 1 95 ? 14.351 3.245 -24.661 1.00 88.31 95 ASP A CA 1
ATOM 721 C C . ASP A 1 95 ? 15.007 4.469 -25.323 1.00 88.31 95 ASP A C 1
ATOM 723 O O . ASP A 1 95 ? 15.573 4.356 -26.416 1.00 88.31 95 ASP A O 1
ATOM 727 N N . TYR A 1 96 ? 14.996 5.627 -24.652 1.00 90.62 96 TYR A N 1
ATOM 728 C CA . TYR A 1 96 ? 15.677 6.838 -25.119 1.00 90.62 96 TYR A CA 1
ATOM 729 C C . TYR A 1 96 ? 17.196 6.635 -25.232 1.00 90.62 96 TYR A C 1
ATOM 731 O O . TYR A 1 96 ? 17.808 6.956 -26.256 1.00 90.62 96 TYR A O 1
ATOM 739 N N . ASN A 1 97 ? 17.819 6.050 -24.208 1.00 88.50 97 ASN A N 1
ATOM 740 C CA . ASN A 1 97 ? 19.253 5.772 -24.209 1.00 88.50 97 ASN A CA 1
ATOM 741 C C . ASN A 1 97 ? 19.630 4.761 -25.300 1.00 88.50 97 ASN A C 1
ATOM 743 O O . ASN A 1 97 ? 20.605 4.970 -26.025 1.00 88.50 97 ASN A O 1
ATOM 747 N N . ALA A 1 98 ? 18.837 3.700 -25.472 1.00 87.50 98 ALA A N 1
ATOM 748 C CA . ALA A 1 98 ? 19.053 2.701 -26.511 1.00 87.50 98 ALA A CA 1
ATOM 749 C C . ALA A 1 98 ? 18.972 3.309 -27.920 1.00 87.50 98 ALA A C 1
ATOM 751 O O . ALA A 1 98 ? 19.778 2.956 -28.782 1.00 87.50 98 ALA A O 1
ATOM 752 N N . GLN A 1 99 ? 18.039 4.235 -28.162 1.00 88.38 99 GLN A N 1
ATOM 753 C CA . GLN A 1 99 ? 17.943 4.957 -29.434 1.00 88.38 99 GLN A CA 1
ATOM 754 C C . GLN A 1 99 ? 19.192 5.800 -29.707 1.00 88.38 99 GLN A C 1
ATOM 756 O O . GLN A 1 99 ? 19.761 5.700 -30.793 1.00 88.38 99 GLN A O 1
ATOM 761 N N . ASN A 1 100 ? 19.667 6.560 -28.718 1.00 88.25 100 ASN A N 1
ATOM 762 C CA . ASN A 1 100 ? 20.859 7.398 -28.875 1.00 88.25 100 ASN A CA 1
ATOM 763 C C . ASN A 1 100 ? 22.130 6.575 -29.110 1.00 88.25 100 ASN A C 1
ATOM 765 O O . ASN A 1 100 ? 22.934 6.922 -29.972 1.00 88.25 100 ASN A O 1
ATOM 769 N N . VAL A 1 101 ? 22.297 5.456 -28.398 1.00 88.56 101 VAL A N 1
ATOM 770 C CA . VAL A 1 101 ? 23.429 4.541 -28.617 1.00 88.56 101 VAL A CA 1
ATOM 771 C C . VAL A 1 101 ? 23.377 3.933 -30.020 1.00 88.56 101 VAL A C 1
ATOM 773 O O . VAL A 1 101 ? 24.405 3.849 -30.688 1.00 88.56 101 VAL A O 1
ATOM 776 N N . ARG A 1 102 ? 22.189 3.538 -30.498 1.00 86.50 102 ARG A N 1
ATOM 777 C CA . ARG A 1 102 ? 22.015 3.012 -31.863 1.00 86.50 102 ARG A CA 1
ATOM 778 C C . ARG A 1 102 ? 22.321 4.064 -32.928 1.00 86.50 102 ARG A C 1
ATOM 780 O O . ARG A 1 102 ? 22.976 3.728 -33.909 1.00 86.50 102 ARG A O 1
ATOM 787 N N . ALA A 1 103 ? 21.874 5.305 -32.735 1.00 88.56 103 ALA A N 1
ATOM 788 C CA . ALA A 1 103 ? 22.162 6.412 -33.644 1.00 88.56 103 ALA A CA 1
ATOM 789 C C . ALA A 1 103 ? 23.670 6.704 -33.710 1.00 88.56 103 ALA A C 1
ATOM 791 O O . ALA A 1 103 ? 24.249 6.671 -34.790 1.00 88.56 103 ALA A O 1
ATOM 792 N N . ALA A 1 104 ? 24.327 6.850 -32.555 1.00 87.88 104 ALA A N 1
ATOM 793 C CA . ALA A 1 104 ? 25.771 7.076 -32.489 1.00 87.88 104 ALA A CA 1
ATOM 794 C C . ALA A 1 104 ? 26.580 5.926 -33.115 1.00 87.88 104 ALA A C 1
ATOM 796 O O . ALA A 1 104 ? 27.582 6.155 -33.787 1.00 87.88 104 ALA A O 1
ATOM 797 N N . ALA A 1 105 ? 26.142 4.676 -32.926 1.00 85.81 105 ALA A N 1
ATOM 798 C CA . ALA A 1 105 ? 26.766 3.534 -33.585 1.00 85.81 105 ALA A CA 1
ATOM 799 C C . ALA A 1 105 ? 26.612 3.605 -35.113 1.00 85.81 105 ALA A C 1
ATOM 801 O O . ALA A 1 105 ? 27.569 3.324 -35.828 1.00 85.81 105 ALA A O 1
ATOM 802 N N . ALA A 1 106 ? 25.436 3.989 -35.619 1.00 83.69 106 ALA A N 1
ATOM 803 C CA . ALA A 1 106 ? 25.198 4.130 -37.053 1.00 83.69 106 ALA A CA 1
ATOM 804 C C . ALA A 1 106 ? 26.088 5.212 -37.689 1.00 83.69 106 ALA A C 1
ATOM 806 O O . ALA A 1 106 ? 26.646 4.962 -38.757 1.00 83.69 106 ALA A O 1
ATOM 807 N N . ASP A 1 107 ? 26.283 6.349 -37.015 1.00 81.19 107 ASP A N 1
ATOM 808 C CA . ASP A 1 107 ? 27.167 7.427 -37.480 1.00 81.19 107 ASP A CA 1
ATOM 809 C C . ASP A 1 107 ? 28.627 6.949 -37.599 1.00 81.19 107 ASP A C 1
ATOM 811 O O . ASP A 1 107 ? 29.272 7.150 -38.628 1.00 81.19 107 ASP A O 1
ATOM 815 N N . LEU A 1 108 ? 29.126 6.201 -36.606 1.00 75.12 108 LEU A N 1
ATOM 816 C CA . LEU A 1 108 ? 30.482 5.632 -36.636 1.00 75.12 108 LEU A CA 1
ATOM 817 C C . LEU A 1 108 ? 30.701 4.647 -37.802 1.00 75.12 108 LEU A C 1
ATOM 819 O O . LEU A 1 108 ? 31.784 4.616 -38.387 1.00 75.12 108 LEU A O 1
ATOM 823 N N . TYR A 1 109 ? 29.687 3.852 -38.165 1.00 62.81 109 TYR A N 1
ATOM 824 C CA . TYR A 1 109 ? 29.761 2.923 -39.305 1.00 62.81 109 TYR A CA 1
ATOM 825 C C . TYR A 1 109 ? 29.570 3.608 -40.668 1.00 62.81 109 TYR A C 1
ATOM 827 O O . TYR A 1 109 ? 29.937 3.029 -41.691 1.00 62.81 109 TYR A O 1
ATOM 835 N N . GLN A 1 110 ? 29.014 4.823 -40.708 1.00 61.38 110 GLN A N 1
ATOM 836 C CA . GLN A 1 110 ? 28.965 5.634 -41.927 1.00 61.38 110 GLN A CA 1
ATOM 837 C C . GLN A 1 110 ? 30.285 6.377 -42.179 1.00 61.38 110 GLN A C 1
ATOM 839 O O . GLN A 1 110 ? 30.681 6.519 -43.335 1.00 61.38 110 GLN A O 1
ATOM 844 N N . GLU A 1 111 ? 30.998 6.798 -41.129 1.00 54.94 111 GLU A N 1
ATOM 845 C CA . GLU A 1 111 ? 32.309 7.459 -41.253 1.00 54.94 111 GLU A CA 1
ATOM 846 C C . GLU A 1 111 ? 33.476 6.482 -41.503 1.00 54.94 111 GLU A C 1
ATOM 848 O O . GLU A 1 111 ? 34.503 6.878 -42.054 1.00 54.94 111 GLU A O 1
ATOM 853 N N . SER A 1 112 ? 33.329 5.201 -41.148 1.00 54.41 112 SER A N 1
ATOM 854 C CA . SER A 1 112 ? 34.324 4.146 -41.396 1.00 54.41 112 SER A CA 1
ATOM 855 C C . SER A 1 112 ? 33.675 2.955 -42.116 1.00 54.41 112 SER A C 1
ATOM 857 O O . SER A 1 112 ? 33.051 2.124 -41.450 1.00 54.41 112 SER A O 1
ATOM 859 N N . PRO A 1 113 ? 33.793 2.813 -43.455 1.00 52.03 113 PRO A N 1
ATOM 860 C CA . PRO A 1 113 ? 33.281 1.624 -44.127 1.00 52.03 113 PRO A CA 1
ATOM 861 C C . PRO A 1 113 ? 34.017 0.380 -43.601 1.00 52.03 113 PRO A C 1
ATOM 863 O O . PRO A 1 113 ? 35.206 0.467 -43.277 1.00 52.03 113 PRO A O 1
ATOM 866 N N . PRO A 1 114 ? 33.352 -0.788 -43.507 1.00 56.34 114 PRO A N 1
ATOM 867 C CA . PRO A 1 114 ? 34.018 -2.003 -43.067 1.00 56.34 114 PRO A CA 1
ATOM 868 C C . PRO A 1 114 ? 35.166 -2.314 -44.031 1.00 56.34 114 PRO A C 1
ATOM 870 O O . PRO A 1 114 ? 34.940 -2.465 -45.232 1.00 56.34 114 PRO A O 1
ATOM 873 N N . GLU A 1 115 ? 36.395 -2.419 -43.514 1.00 60.09 115 GLU A N 1
ATOM 874 C CA . GLU A 1 115 ? 37.516 -2.956 -44.281 1.00 60.09 115 GLU A CA 1
ATOM 875 C C . GLU A 1 115 ? 37.171 -4.393 -44.687 1.00 60.09 115 GLU A C 1
ATOM 877 O O . GLU A 1 115 ? 37.292 -5.343 -43.909 1.00 60.09 115 GLU A O 1
ATOM 882 N N . THR A 1 116 ? 36.706 -4.563 -45.923 1.00 55.41 116 THR A N 1
ATOM 883 C CA . THR A 1 116 ? 36.594 -5.869 -46.559 1.00 55.41 116 THR A CA 1
ATOM 884 C C . THR A 1 116 ? 38.003 -6.420 -46.722 1.00 55.41 116 THR A C 1
ATOM 886 O O . THR A 1 116 ? 38.715 -6.054 -47.658 1.00 55.41 116 THR A O 1
ATOM 889 N N . LYS A 1 117 ? 38.428 -7.285 -45.798 1.00 50.03 117 LYS A N 1
ATOM 890 C CA . LYS A 1 117 ? 39.630 -8.100 -45.989 1.00 50.03 117 LYS A CA 1
ATOM 891 C C . LYS A 1 117 ? 39.378 -9.051 -47.165 1.00 50.03 117 LYS A C 1
ATOM 893 O O . LYS A 1 117 ? 38.498 -9.905 -47.070 1.00 50.03 117 LYS A O 1
ATOM 898 N N . SER A 1 118 ? 40.099 -8.819 -48.268 1.00 51.84 118 SER A N 1
ATOM 899 C CA . SER A 1 118 ? 40.237 -9.749 -49.405 1.00 51.84 118 SER A CA 1
ATOM 900 C C . SER A 1 118 ? 41.059 -10.974 -49.029 1.00 51.84 118 SER A C 1
ATOM 902 O O . SER A 1 118 ? 41.931 -10.840 -48.140 1.00 51.84 118 SER A O 1
#

pLDDT: mean 85.67, std 14.47, range [44.19, 98.5]

Organism: NCBI:txid418495